Protein AF-A0A7S0S033-F1 (afdb_monomer)

Solvent-accessible surface area (backbone atoms only — not comparable to full-atom values): 8267 Å² total; per-residue (Å²): 136,77,60,54,78,58,96,70,95,51,73,80,39,50,57,68,79,76,41,49,67,61,51,50,51,53,53,51,50,52,50,31,40,54,42,43,76,69,50,73,48,74,89,47,57,70,68,54,37,72,73,53,52,65,80,80,49,63,64,66,74,74,49,70,95,75,81,81,87,58,90,59,77,92,46,77,90,80,90,45,73,69,58,51,54,55,50,51,53,52,51,52,53,48,53,55,51,54,54,51,48,54,52,50,49,21,60,74,70,73,45,73,82,78,54,68,73,58,52,55,51,51,55,51,52,50,53,53,50,64,74,73,106

Secondary structure (DSSP, 8-state):
---B--SSS---B-HHHH-HHHHHHHHHHHHHHHHHHTTTTTTS-HHHHHHH-S---HHHHHS-S---PPTTTT-S----HHHHHHHHHHHHHHHHHHHHHHHHHHHHTTPPPPPHHHHHHHHHHHHHHHHH-

Mean predicted aligned error: 9.02 Å

pLDDT: mean 86.56, std 10.97, range [51.72, 96.25]

Radius of gyration: 22.43 Å; Cα contacts (8 Å, |Δi|>4): 56; chains: 1; bounding box: 50×31×56 Å

InterPro domains:
  IPR006043 Nucleobase cation symporter 2 family [PF00860] (4-132)

Sequence (133 aa):
RVAVLLPFGAGRVRVFELFPVLWAIVCTWLMAFILTESGAYDDASGERQAACRSDHTDVLQSSPWFYIPYPLQWGAPILKPASILTMASGALAAMIESTGDYYACARMAGAPTPPAYVISRGVGAEGLGCCMA

Organism: NCBI:txid1034604

Structure (mmCIF, N/CA/C/O backbone):
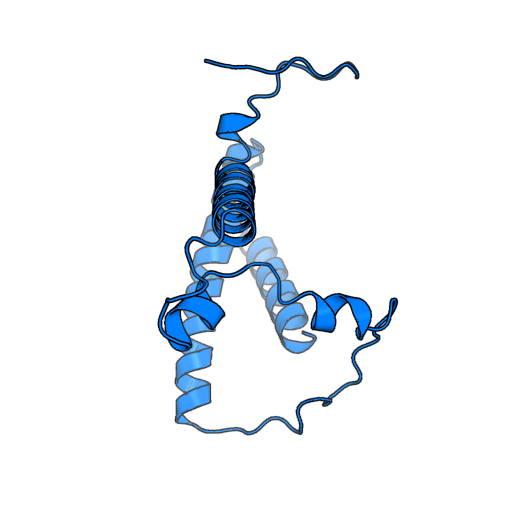data_AF-A0A7S0S033-F1
#
_entry.id   AF-A0A7S0S033-F1
#
loop_
_atom_site.group_PDB
_atom_site.id
_atom_site.type_symbol
_atom_site.label_atom_id
_atom_site.label_alt_id
_atom_site.label_comp_id
_atom_site.label_asym_id
_atom_site.label_entity_id
_atom_site.label_seq_id
_atom_site.pdbx_PDB_ins_code
_atom_site.Cartn_x
_atom_site.Cartn_y
_atom_site.Cartn_z
_atom_site.occupancy
_atom_site.B_iso_or_equiv
_atom_site.auth_seq_id
_atom_site.auth_comp_id
_atom_site.auth_asym_id
_atom_site.auth_atom_id
_atom_site.pdbx_PDB_model_num
ATOM 1 N N . ARG A 1 1 ? -26.057 14.227 -17.668 1.00 51.72 1 ARG A N 1
ATOM 2 C CA . ARG A 1 1 ? -25.787 13.328 -16.517 1.00 51.72 1 ARG A CA 1
ATOM 3 C C . ARG A 1 1 ? -25.968 11.892 -16.997 1.00 51.72 1 ARG A C 1
ATOM 5 O O . ARG A 1 1 ? -27.108 11.463 -17.134 1.00 51.72 1 ARG A O 1
ATOM 12 N N . VAL A 1 2 ? -24.880 11.208 -17.360 1.00 52.72 2 VAL A N 1
ATOM 13 C CA . VAL A 1 2 ? -24.933 9.869 -17.971 1.00 52.72 2 VAL A CA 1
ATOM 14 C C . VAL A 1 2 ? -25.038 8.833 -16.856 1.00 52.72 2 VAL A C 1
ATOM 16 O O . VAL A 1 2 ? -24.136 8.717 -16.032 1.00 52.72 2 VAL A O 1
ATOM 19 N N . ALA A 1 3 ? -26.166 8.135 -16.788 1.00 54.97 3 ALA A N 1
ATOM 20 C CA . ALA A 1 3 ? -26.378 7.046 -15.847 1.00 54.97 3 ALA A CA 1
ATOM 21 C C . ALA A 1 3 ? -26.598 5.770 -16.653 1.00 54.97 3 ALA A C 1
ATOM 23 O O . ALA A 1 3 ? -27.457 5.745 -17.535 1.00 54.97 3 ALA A O 1
ATOM 24 N N . VAL A 1 4 ? -25.796 4.750 -16.372 1.00 60.94 4 VAL A N 1
ATOM 25 C CA . VAL A 1 4 ? -25.863 3.464 -17.066 1.00 60.94 4 VAL A CA 1
ATOM 26 C C . VAL A 1 4 ? -26.814 2.569 -16.279 1.00 60.94 4 VAL A C 1
ATOM 28 O O . VAL A 1 4 ? -26.710 2.463 -15.055 1.00 60.94 4 VAL A O 1
ATOM 31 N N . LEU A 1 5 ? -27.785 1.977 -16.972 1.00 54.09 5 LEU A N 1
ATOM 32 C CA . LEU A 1 5 ? -28.729 1.031 -16.385 1.00 54.09 5 LEU A CA 1
ATOM 33 C C . LEU A 1 5 ? -28.098 -0.365 -16.470 1.00 54.09 5 LEU A C 1
ATOM 35 O O . LEU A 1 5 ? -27.868 -0.858 -17.572 1.00 54.09 5 LEU A O 1
ATOM 39 N N . LEU A 1 6 ? -27.754 -0.972 -15.333 1.00 58.25 6 LEU A N 1
ATOM 40 C CA . LEU A 1 6 ? -27.210 -2.333 -15.313 1.00 58.25 6 LEU A CA 1
ATOM 41 C C . LEU A 1 6 ? -28.355 -3.363 -15.398 1.00 58.25 6 LEU A C 1
ATOM 43 O O . LEU A 1 6 ? -29.409 -3.140 -14.803 1.00 58.25 6 LEU A O 1
ATOM 47 N N . PRO A 1 7 ? -28.167 -4.499 -16.098 1.00 56.72 7 PRO A N 1
ATOM 48 C CA . PRO A 1 7 ? -29.231 -5.470 -16.384 1.00 56.72 7 PR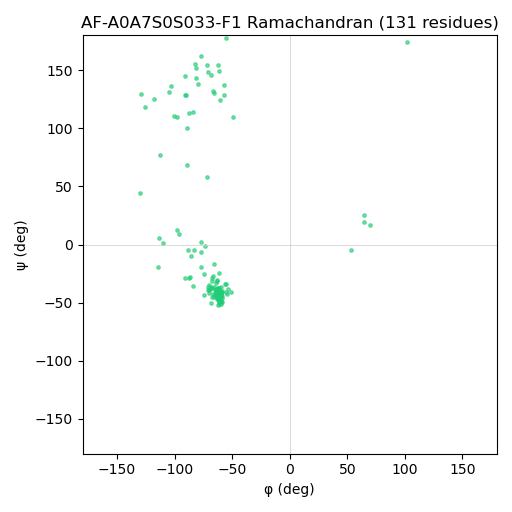O A CA 1
ATOM 49 C C . PRO A 1 7 ? -29.673 -6.328 -15.182 1.00 56.72 7 PRO A C 1
ATOM 51 O O . PRO A 1 7 ? -30.588 -7.135 -15.314 1.00 56.72 7 PRO A O 1
ATOM 54 N N . PHE A 1 8 ? -29.072 -6.156 -14.001 1.00 57.88 8 PHE A N 1
ATOM 55 C CA . PHE A 1 8 ? -29.372 -6.938 -12.799 1.00 57.88 8 PHE A CA 1
ATOM 56 C C . PHE A 1 8 ? -30.019 -6.077 -11.714 1.00 57.88 8 PHE A C 1
ATOM 58 O O . PHE A 1 8 ? -29.332 -5.696 -10.777 1.00 57.88 8 PHE A O 1
ATOM 65 N N . GLY A 1 9 ? -31.313 -5.754 -11.848 1.00 52.16 9 GLY A N 1
ATOM 66 C CA . GLY A 1 9 ? -32.245 -5.359 -10.765 1.00 52.16 9 GLY A CA 1
ATOM 67 C C . GLY A 1 9 ? -31.881 -4.212 -9.800 1.00 52.16 9 GLY A C 1
ATOM 68 O O . GLY A 1 9 ? -32.706 -3.836 -8.973 1.00 52.16 9 GLY A O 1
ATOM 69 N N . ALA A 1 10 ? -30.686 -3.638 -9.883 1.00 55.69 10 ALA A N 1
ATOM 70 C CA . ALA A 1 10 ? -30.159 -2.610 -9.008 1.00 55.69 10 ALA A CA 1
ATOM 71 C C . ALA A 1 10 ? -30.236 -1.263 -9.734 1.00 55.69 10 ALA A C 1
ATOM 73 O O . ALA A 1 10 ? -29.966 -1.173 -10.931 1.00 55.69 10 ALA A O 1
ATOM 74 N N . GLY A 1 11 ? -30.668 -0.227 -9.013 1.00 60.69 11 GLY A N 1
ATOM 75 C CA . GLY A 1 11 ? -31.010 1.088 -9.559 1.00 60.69 11 GLY A CA 1
ATOM 76 C C . GLY A 1 11 ? -29.910 1.787 -10.374 1.00 60.69 11 GLY A C 1
ATOM 77 O O . GLY A 1 11 ? -28.787 1.316 -10.512 1.00 60.69 11 GLY A O 1
ATOM 78 N N . ARG A 1 12 ? -30.243 2.966 -10.921 1.00 62.34 12 ARG A N 1
ATOM 79 C CA . ARG A 1 12 ? -29.353 3.795 -11.762 1.00 62.34 12 ARG A CA 1
ATOM 80 C C . ARG A 1 12 ? -27.972 3.984 -11.115 1.00 62.34 12 ARG A C 1
ATOM 82 O O . ARG A 1 12 ? -27.843 4.744 -10.155 1.00 62.34 12 ARG A O 1
ATOM 89 N N . VAL A 1 13 ? -26.932 3.367 -11.681 1.00 67.00 13 VAL A N 1
ATOM 90 C CA . VAL A 1 13 ? -25.553 3.530 -11.203 1.00 67.00 13 VAL A CA 1
ATOM 91 C C . VAL A 1 13 ? -24.896 4.700 -11.932 1.00 67.00 13 VAL A C 1
ATOM 93 O O . VAL A 1 13 ? -24.925 4.814 -13.162 1.00 67.00 13 VAL A O 1
ATOM 96 N N . ARG A 1 14 ? -24.308 5.615 -11.160 1.00 72.94 14 ARG A N 1
ATOM 97 C CA . ARG A 1 14 ? -23.622 6.814 -11.665 1.00 72.94 14 ARG A CA 1
ATOM 98 C C . ARG A 1 14 ? -22.150 6.493 -11.918 1.00 72.94 14 ARG A C 1
ATOM 100 O O . ARG A 1 14 ? -21.275 6.956 -11.199 1.00 72.94 14 ARG A O 1
ATOM 107 N N . VAL A 1 15 ? -21.894 5.657 -12.924 1.00 70.19 15 VAL A N 1
ATOM 108 C CA . VAL A 1 15 ? -20.577 5.049 -13.208 1.00 70.19 15 VAL A CA 1
ATOM 109 C C . VAL A 1 15 ? -19.435 6.079 -13.268 1.00 70.19 15 VAL A C 1
ATOM 111 O O . VAL A 1 15 ? -18.375 5.844 -12.699 1.00 70.19 15 VAL A O 1
ATOM 114 N N . PHE A 1 16 ? -19.666 7.246 -13.877 1.00 71.56 16 PHE A N 1
ATOM 115 C CA . PHE A 1 16 ? -18.658 8.309 -13.997 1.00 71.56 16 PHE A CA 1
ATOM 116 C C . PHE A 1 16 ? -18.434 9.128 -12.715 1.00 71.56 16 PHE A C 1
ATOM 118 O O . PHE A 1 16 ? -17.402 9.775 -12.589 1.00 71.56 16 PHE A O 1
ATOM 125 N N . GLU A 1 17 ? -19.373 9.108 -11.766 1.00 74.25 17 GLU A N 1
ATOM 126 C CA . GLU A 1 17 ? -19.216 9.777 -10.463 1.00 74.25 17 GLU A CA 1
ATOM 127 C C . GLU A 1 17 ? -18.597 8.841 -9.416 1.00 74.25 17 GLU A C 1
ATOM 129 O O . GLU A 1 17 ? -17.914 9.307 -8.511 1.00 74.25 17 GLU A O 1
ATOM 134 N N . LEU A 1 18 ? -18.820 7.529 -9.543 1.00 77.00 18 LEU A N 1
ATOM 135 C CA . LEU A 1 18 ? -18.312 6.516 -8.612 1.00 77.00 18 LEU A CA 1
ATOM 136 C C . LEU A 1 18 ? -16.871 6.085 -8.918 1.00 77.00 18 LEU A C 1
ATOM 138 O O . LEU A 1 18 ? -16.113 5.825 -7.990 1.00 77.00 18 LEU A O 1
ATOM 142 N N . PHE A 1 19 ? -16.482 6.019 -10.198 1.00 87.62 19 PHE A N 1
ATOM 143 C CA . PHE A 1 19 ? -15.180 5.474 -10.613 1.00 87.62 19 PHE A CA 1
ATOM 144 C C . PHE A 1 19 ? -14.378 6.382 -11.568 1.00 87.62 19 PHE A C 1
ATOM 146 O O . PHE A 1 19 ? -13.828 5.888 -12.557 1.00 87.62 19 PHE A O 1
ATOM 153 N N . PRO A 1 20 ? -14.277 7.702 -11.322 1.00 88.75 20 PRO A N 1
ATOM 154 C CA . PRO A 1 20 ? -13.592 8.613 -12.242 1.00 88.75 20 PRO A CA 1
ATOM 155 C C . PRO A 1 20 ? -12.103 8.275 -12.407 1.00 88.75 20 PRO A C 1
ATOM 157 O O . PRO A 1 20 ? -11.580 8.335 -13.516 1.00 88.75 20 PRO A O 1
ATOM 160 N N . VAL A 1 21 ? -11.434 7.858 -11.328 1.00 90.81 21 VAL A N 1
ATOM 161 C CA . VAL A 1 21 ? -10.004 7.504 -11.347 1.00 90.81 21 VAL A CA 1
ATOM 162 C C . VAL A 1 21 ? -9.748 6.255 -12.192 1.00 90.81 21 VAL A C 1
ATOM 164 O O . VAL A 1 21 ? -8.824 6.248 -12.999 1.00 90.81 21 VAL A O 1
ATOM 167 N N . LEU A 1 22 ? -10.593 5.223 -12.080 1.00 90.12 22 LEU A N 1
ATOM 168 C CA . LEU A 1 22 ? -10.453 4.011 -12.896 1.00 90.12 22 LEU A CA 1
ATOM 169 C C . LEU A 1 22 ? -10.619 4.322 -14.387 1.00 90.12 22 LEU A C 1
ATOM 171 O O . LEU A 1 22 ? -9.824 3.859 -15.200 1.00 90.12 22 LEU A O 1
ATOM 175 N N . TRP A 1 23 ? -11.597 5.159 -14.745 1.00 90.69 23 TRP A N 1
ATOM 176 C CA . TRP A 1 23 ? -11.758 5.615 -16.127 1.00 90.69 23 TRP A CA 1
ATOM 177 C C . TRP A 1 23 ? -10.555 6.415 -16.620 1.00 90.69 23 TRP A C 1
ATOM 179 O O . TRP A 1 23 ? -10.112 6.201 -17.745 1.00 90.69 23 TRP A O 1
ATOM 189 N N . ALA A 1 24 ? -9.996 7.296 -15.787 1.00 92.81 24 ALA A N 1
ATOM 190 C CA . ALA A 1 24 ? -8.796 8.047 -16.139 1.00 92.81 24 ALA A CA 1
ATOM 191 C C . ALA A 1 24 ? -7.612 7.114 -16.433 1.00 92.81 24 ALA A C 1
ATOM 193 O O . ALA A 1 24 ? -6.938 7.298 -17.446 1.00 92.81 24 ALA A O 1
ATOM 194 N N . ILE A 1 25 ? -7.402 6.083 -15.608 1.00 93.56 25 ILE A N 1
ATOM 195 C CA . ILE A 1 25 ? -6.348 5.082 -15.822 1.00 93.56 25 ILE A CA 1
ATOM 196 C C . ILE A 1 25 ? -6.574 4.335 -17.142 1.00 93.56 25 ILE A C 1
ATOM 198 O O . ILE A 1 25 ? -5.660 4.272 -17.961 1.00 93.56 25 ILE A O 1
ATOM 202 N N . VAL A 1 26 ? -7.792 3.836 -17.389 1.00 93.88 26 VAL A N 1
ATOM 203 C CA . VAL A 1 26 ? -8.128 3.105 -18.626 1.00 93.88 26 VAL A CA 1
ATOM 204 C C . VAL A 1 26 ? -7.892 3.974 -19.860 1.00 93.88 26 VAL A C 1
ATOM 206 O O . VAL A 1 26 ? -7.209 3.549 -20.788 1.00 93.88 26 VAL A O 1
ATOM 209 N N . CYS A 1 27 ? -8.402 5.206 -19.869 1.00 93.56 27 CYS A N 1
ATOM 210 C CA . CYS A 1 27 ? -8.223 6.125 -20.992 1.00 93.56 27 CYS A CA 1
ATOM 211 C C . CYS A 1 27 ? -6.749 6.487 -21.219 1.00 93.56 27 CYS A C 1
ATOM 213 O O . CYS A 1 27 ? -6.306 6.549 -22.364 1.00 93.56 27 CYS A O 1
ATOM 215 N N . THR A 1 28 ? -5.988 6.712 -20.143 1.00 93.38 28 THR A N 1
ATOM 216 C CA . THR A 1 28 ? -4.561 7.059 -20.232 1.00 93.38 28 THR A CA 1
ATOM 217 C C . THR A 1 28 ? -3.753 5.897 -20.797 1.00 93.38 28 THR A C 1
ATOM 219 O O . THR A 1 28 ? -2.948 6.092 -21.705 1.00 93.38 28 THR A O 1
ATOM 222 N N . TRP A 1 29 ? -4.006 4.681 -20.312 1.00 92.56 29 TRP A N 1
ATOM 223 C CA . TRP A 1 29 ? -3.344 3.481 -20.812 1.00 92.56 29 TRP A CA 1
ATOM 224 C C . TRP A 1 29 ? -3.702 3.195 -22.277 1.00 92.56 29 TRP A C 1
ATOM 226 O O . TRP A 1 29 ? -2.812 2.928 -23.077 1.00 92.56 29 TRP A O 1
ATOM 236 N N . LEU A 1 30 ? -4.978 3.334 -22.666 1.00 93.62 30 LEU A N 1
ATOM 237 C CA . LEU A 1 30 ? -5.408 3.181 -24.064 1.00 93.62 30 LEU A CA 1
ATOM 238 C C . LEU A 1 30 ? -4.741 4.201 -24.991 1.00 93.62 30 LEU A C 1
ATOM 240 O O . LEU A 1 30 ? -4.340 3.852 -26.098 1.00 93.62 30 LEU A O 1
ATOM 244 N N . MET A 1 31 ? -4.600 5.451 -24.544 1.00 92.19 31 MET A N 1
ATOM 245 C CA . MET A 1 31 ? -3.874 6.470 -25.301 1.00 92.19 31 MET A CA 1
ATOM 246 C C . MET A 1 31 ? -2.404 6.076 -25.482 1.00 92.19 31 MET A C 1
ATOM 248 O O . MET A 1 31 ? -1.892 6.130 -26.598 1.00 92.19 31 MET A O 1
ATOM 252 N N . ALA A 1 32 ? -1.740 5.640 -24.407 1.00 90.81 32 ALA A N 1
ATOM 253 C CA . ALA A 1 32 ? -0.358 5.168 -24.470 1.00 90.81 32 ALA A CA 1
ATOM 254 C C . ALA A 1 32 ? -0.208 3.974 -25.428 1.00 90.81 32 ALA A C 1
ATOM 256 O O . ALA A 1 32 ? 0.728 3.946 -26.226 1.00 90.81 32 ALA A O 1
ATOM 257 N N . PHE A 1 33 ? -1.160 3.038 -25.417 1.00 91.31 33 PHE A N 1
ATOM 258 C CA . PHE A 1 33 ? -1.196 1.899 -26.333 1.00 91.31 33 PHE A CA 1
ATOM 259 C C . PHE A 1 33 ? -1.304 2.331 -27.800 1.00 91.31 33 PHE A C 1
ATOM 261 O O . PHE A 1 33 ? -0.462 1.956 -28.612 1.00 91.31 33 PHE A O 1
ATOM 268 N N . ILE A 1 34 ? -2.270 3.194 -28.133 1.00 93.12 34 ILE A N 1
ATOM 269 C CA . ILE A 1 34 ? -2.454 3.695 -29.506 1.00 93.12 34 ILE A CA 1
ATOM 270 C C . ILE A 1 34 ? -1.199 4.425 -29.999 1.00 93.12 34 ILE A C 1
ATOM 272 O O . ILE A 1 34 ? -0.773 4.201 -31.127 1.00 93.12 34 ILE A O 1
ATOM 276 N N . LEU A 1 35 ? -0.597 5.271 -29.157 1.00 90.44 35 LEU A N 1
ATOM 277 C CA . LEU A 1 35 ? 0.617 6.015 -29.506 1.00 90.44 35 LEU A CA 1
ATOM 278 C C . LEU A 1 35 ? 1.845 5.107 -29.670 1.00 90.44 35 LEU A C 1
ATOM 280 O O . LEU A 1 35 ? 2.728 5.408 -30.475 1.00 90.44 35 LEU A O 1
ATOM 284 N N . THR A 1 36 ? 1.897 3.999 -28.926 1.00 90.62 36 THR A N 1
ATOM 285 C CA . THR A 1 36 ? 2.947 2.982 -29.069 1.00 90.62 36 THR A CA 1
ATOM 286 C C . THR A 1 36 ? 2.803 2.258 -30.411 1.00 90.62 36 THR A C 1
ATOM 288 O O . THR A 1 36 ? 3.759 2.222 -31.179 1.00 90.62 36 THR A O 1
ATOM 291 N N . GLU A 1 37 ? 1.604 1.765 -30.739 1.00 90.19 37 GLU A N 1
ATOM 292 C CA . GLU A 1 37 ? 1.329 1.049 -31.999 1.00 90.19 37 GLU A CA 1
ATOM 293 C C . GLU A 1 37 ? 1.425 1.953 -33.238 1.00 90.19 37 GLU A C 1
ATOM 295 O O . GLU A 1 37 ? 1.775 1.498 -34.325 1.00 90.19 37 GLU A O 1
ATOM 300 N N . SER A 1 38 ? 1.152 3.255 -33.100 1.00 90.88 38 SER A N 1
ATOM 301 C CA . SER A 1 38 ? 1.304 4.217 -34.197 1.00 90.88 38 SER A CA 1
ATOM 302 C C . SER A 1 38 ? 2.761 4.617 -34.476 1.00 90.88 38 SER A C 1
ATOM 304 O O . SER A 1 38 ? 2.983 5.506 -35.297 1.00 90.88 38 SER A O 1
ATOM 306 N N . GLY A 1 39 ? 3.739 4.044 -33.764 1.00 87.00 39 GLY A N 1
ATOM 307 C CA . GLY A 1 39 ? 5.168 4.339 -33.924 1.00 87.00 39 GLY A CA 1
ATOM 308 C C . GLY A 1 39 ? 5.585 5.735 -33.448 1.00 87.00 39 GLY A C 1
ATOM 309 O O . GLY A 1 39 ? 6.665 6.218 -33.783 1.00 87.00 39 GLY A O 1
ATOM 310 N N . ALA A 1 40 ? 4.757 6.420 -32.646 1.00 86.94 40 ALA A N 1
ATOM 311 C CA . ALA A 1 40 ? 5.007 7.815 -32.255 1.00 86.94 40 ALA A CA 1
ATOM 312 C C . ALA A 1 40 ? 6.263 7.987 -31.377 1.00 86.94 40 ALA A C 1
ATOM 314 O O . ALA A 1 40 ? 6.769 9.100 -31.220 1.00 86.94 40 ALA A O 1
ATOM 315 N N . TYR A 1 41 ? 6.754 6.890 -30.794 1.00 85.88 41 TYR A N 1
ATOM 316 C CA . TYR A 1 41 ? 7.897 6.866 -29.886 1.00 85.88 41 TYR A CA 1
ATOM 317 C C . TYR A 1 41 ? 9.121 6.124 -30.443 1.00 85.88 41 TYR A C 1
ATOM 319 O O . TYR A 1 41 ? 10.103 5.980 -29.715 1.00 85.88 41 TYR A O 1
ATOM 327 N N . ASP A 1 42 ? 9.101 5.670 -31.699 1.00 85.31 42 ASP A N 1
ATOM 328 C CA . ASP A 1 42 ? 10.196 4.870 -32.274 1.00 85.31 42 ASP A CA 1
ATOM 329 C C . ASP A 1 42 ? 11.503 5.672 -32.396 1.00 85.31 42 ASP A C 1
ATOM 331 O O . ASP A 1 42 ? 12.570 5.163 -32.062 1.00 85.31 42 ASP A O 1
ATOM 335 N N . ASP A 1 43 ? 11.407 6.965 -32.721 1.00 87.81 43 ASP A N 1
ATOM 336 C CA . ASP A 1 43 ? 12.552 7.888 -32.802 1.00 87.81 43 ASP A CA 1
ATOM 337 C C . ASP A 1 43 ? 12.768 8.723 -31.520 1.00 87.81 43 ASP A C 1
ATOM 339 O O . ASP A 1 43 ? 13.542 9.685 -31.496 1.00 87.81 43 ASP A O 1
ATOM 343 N N . ALA A 1 44 ? 12.052 8.415 -30.433 1.00 85.44 44 ALA A N 1
ATOM 344 C CA . ALA A 1 44 ? 12.174 9.152 -29.176 1.00 85.44 44 ALA A CA 1
ATOM 345 C C . ALA A 1 44 ? 13.444 8.768 -28.386 1.00 85.44 44 ALA A C 1
ATOM 347 O O . ALA A 1 44 ? 14.043 7.717 -28.590 1.00 85.44 44 ALA A O 1
ATOM 348 N N . SER A 1 45 ? 13.851 9.612 -27.429 1.00 88.75 45 SER A N 1
ATOM 349 C CA . SER A 1 45 ? 14.945 9.276 -26.507 1.00 88.75 45 SER A CA 1
ATOM 350 C C . SER A 1 45 ? 14.612 8.034 -25.669 1.00 88.75 45 SER A C 1
ATOM 352 O O . SER A 1 45 ? 13.453 7.816 -25.315 1.00 88.75 45 SER A O 1
ATOM 354 N N . GLY A 1 46 ? 15.629 7.255 -25.280 1.00 84.31 46 GLY A N 1
ATOM 355 C CA . GLY A 1 46 ? 15.439 6.019 -24.504 1.00 84.31 46 GLY A CA 1
ATOM 356 C C . GLY A 1 46 ? 14.666 6.212 -23.191 1.00 84.31 46 GLY A C 1
ATOM 357 O O . GLY A 1 46 ? 13.854 5.371 -22.824 1.00 84.31 46 GLY A O 1
ATOM 358 N N . GLU A 1 47 ? 14.825 7.359 -22.523 1.00 85.44 47 GLU A N 1
ATOM 359 C CA . GLU A 1 47 ? 14.037 7.708 -21.329 1.00 85.44 47 GLU A CA 1
ATOM 360 C C . GLU A 1 47 ? 12.541 7.882 -21.635 1.00 85.44 47 GLU A C 1
ATOM 362 O O . GLU A 1 47 ? 11.691 7.447 -20.860 1.00 85.44 47 GLU A O 1
ATOM 367 N N . ARG A 1 48 ? 12.200 8.495 -22.780 1.00 81.88 48 ARG A N 1
ATOM 368 C CA . ARG A 1 48 ? 10.802 8.651 -23.213 1.00 81.88 48 ARG A CA 1
ATOM 369 C C . ARG A 1 48 ? 10.202 7.325 -23.647 1.00 81.88 48 ARG A C 1
ATOM 371 O O . ARG A 1 48 ? 9.033 7.082 -23.370 1.00 81.88 48 ARG A O 1
ATOM 378 N N . GLN A 1 49 ? 10.993 6.474 -24.292 1.00 82.81 49 GLN A N 1
ATOM 379 C CA . GLN A 1 49 ? 10.552 5.130 -24.644 1.00 82.81 49 GLN A CA 1
ATOM 380 C C . GLN A 1 49 ? 10.214 4.324 -23.382 1.00 82.81 49 GLN A C 1
ATOM 382 O O . GLN A 1 49 ? 9.107 3.805 -23.285 1.00 82.81 49 GLN A O 1
ATOM 387 N N . ALA A 1 50 ? 11.092 4.331 -22.374 1.00 83.00 50 ALA A N 1
ATOM 388 C CA . ALA A 1 50 ? 10.876 3.608 -21.119 1.00 83.00 50 ALA A CA 1
ATOM 389 C C . ALA A 1 50 ? 9.671 4.113 -20.300 1.00 83.00 50 ALA A C 1
ATOM 391 O O . ALA A 1 50 ? 9.020 3.330 -19.614 1.00 83.00 50 ALA A O 1
ATOM 392 N N . ALA A 1 51 ? 9.375 5.417 -20.341 1.00 84.06 51 ALA A N 1
ATOM 393 C CA . ALA A 1 51 ? 8.286 6.002 -19.556 1.00 84.06 51 ALA A CA 1
ATOM 394 C C . ALA A 1 51 ? 6.911 5.944 -20.244 1.00 84.06 51 ALA A C 1
ATOM 396 O O . ALA A 1 51 ? 5.889 5.971 -19.558 1.00 84.06 51 ALA A O 1
ATOM 397 N N . CYS A 1 52 ? 6.866 5.937 -21.580 1.00 82.81 52 CYS A N 1
ATOM 398 C CA . CYS A 1 52 ? 5.624 6.149 -22.332 1.00 82.81 52 CYS A CA 1
ATOM 399 C C . CYS A 1 52 ? 5.154 4.936 -23.141 1.00 82.81 52 CYS A C 1
ATOM 401 O O . CYS A 1 52 ? 3.979 4.905 -23.514 1.00 82.81 52 CYS A O 1
ATOM 403 N N . ARG A 1 53 ? 6.026 3.964 -23.436 1.00 85.62 53 ARG A N 1
ATOM 404 C CA . ARG A 1 53 ? 5.640 2.797 -24.236 1.00 85.62 53 ARG A CA 1
ATOM 405 C C . ARG A 1 53 ? 4.926 1.738 -23.400 1.00 85.62 53 ARG A C 1
ATOM 407 O O . ARG A 1 53 ? 5.139 1.597 -22.198 1.00 85.62 53 ARG A O 1
ATOM 414 N N . SER A 1 54 ? 4.066 0.984 -24.075 1.00 86.38 54 SER A N 1
ATOM 415 C CA . SER A 1 54 ? 3.242 -0.084 -23.489 1.00 86.38 54 SER A CA 1
ATOM 416 C C . SER A 1 54 ? 3.660 -1.500 -23.914 1.00 86.38 54 SER A C 1
ATOM 418 O O . SER A 1 54 ? 3.045 -2.474 -23.490 1.00 86.38 54 SER A O 1
ATOM 420 N N . ASP A 1 55 ? 4.717 -1.626 -24.718 1.00 83.50 55 ASP A N 1
ATOM 421 C CA . ASP A 1 55 ? 5.201 -2.869 -25.334 1.00 83.50 55 ASP A CA 1
ATOM 422 C C . ASP A 1 55 ? 6.107 -3.721 -24.426 1.00 83.50 55 ASP A C 1
ATOM 424 O O . ASP A 1 55 ? 6.426 -4.859 -24.768 1.00 83.50 55 ASP A O 1
ATOM 428 N N . HIS A 1 56 ? 6.453 -3.233 -23.231 1.00 79.25 56 HIS A N 1
ATOM 429 C CA . HIS A 1 56 ? 7.221 -3.954 -22.207 1.00 79.25 56 HIS A CA 1
ATOM 430 C C . HIS A 1 56 ? 6.412 -5.078 -21.521 1.00 79.25 56 HIS A C 1
ATOM 432 O O . HIS A 1 56 ? 6.231 -5.100 -20.301 1.00 79.25 56 HIS A O 1
ATOM 438 N N . THR A 1 57 ? 5.909 -6.030 -22.306 1.00 79.69 57 THR A N 1
ATOM 439 C CA . THR A 1 57 ? 5.089 -7.159 -21.828 1.00 79.69 57 THR A CA 1
ATOM 440 C C . THR A 1 57 ? 5.908 -8.382 -21.405 1.00 79.69 57 THR A C 1
ATOM 442 O O . THR A 1 57 ? 5.352 -9.316 -20.826 1.00 79.69 57 THR A O 1
ATOM 445 N N . ASP A 1 58 ? 7.230 -8.362 -21.594 1.00 83.81 58 ASP A N 1
ATOM 446 C CA . ASP A 1 58 ? 8.143 -9.449 -21.203 1.00 83.81 58 ASP A CA 1
ATOM 447 C C . ASP A 1 58 ? 8.046 -9.790 -19.709 1.00 83.81 58 ASP A C 1
ATOM 449 O O . ASP A 1 58 ? 8.137 -10.953 -19.308 1.00 83.81 58 ASP A O 1
ATOM 453 N N . VAL A 1 59 ? 7.799 -8.780 -18.869 1.00 85.50 59 VAL A N 1
ATOM 454 C CA . VAL A 1 59 ? 7.594 -8.956 -17.424 1.00 85.50 59 VAL A CA 1
ATOM 455 C C . VAL A 1 59 ? 6.347 -9.795 -17.152 1.00 85.50 59 VAL A C 1
ATOM 457 O O . VAL A 1 59 ? 6.360 -10.647 -16.269 1.00 85.50 59 VAL A O 1
ATOM 460 N N . LEU A 1 60 ? 5.279 -9.609 -17.931 1.00 85.69 60 LEU A N 1
ATOM 461 C CA . LEU A 1 60 ? 4.046 -10.377 -17.781 1.00 85.69 60 LEU A CA 1
ATOM 462 C C . LEU A 1 60 ? 4.234 -11.829 -18.238 1.00 85.69 60 LEU A C 1
ATOM 464 O O . LEU A 1 60 ? 3.737 -12.739 -17.582 1.00 85.69 60 LEU A O 1
ATOM 468 N N . GLN A 1 61 ? 4.979 -12.050 -19.326 1.00 87.88 61 GLN A N 1
ATOM 469 C CA . GLN A 1 61 ? 5.255 -13.396 -19.846 1.00 87.88 61 GLN A CA 1
ATOM 470 C C . GLN A 1 61 ? 6.192 -14.208 -18.942 1.00 87.88 61 GLN A C 1
ATOM 472 O O . GLN A 1 61 ? 6.043 -15.423 -18.827 1.00 87.88 61 GLN A O 1
ATOM 477 N N . SER A 1 62 ? 7.158 -13.545 -18.305 1.00 90.69 62 SER A N 1
ATOM 478 C CA . SER A 1 62 ? 8.140 -14.179 -17.414 1.00 90.69 62 SER A CA 1
ATOM 479 C C . SER A 1 62 ? 7.657 -14.342 -15.969 1.00 90.69 62 SER A C 1
ATOM 481 O O . SER A 1 62 ? 8.306 -15.034 -15.181 1.00 90.69 62 SER A O 1
ATOM 483 N N . SER A 1 63 ? 6.524 -13.735 -15.606 1.00 91.50 63 SER A N 1
ATOM 484 C CA . SER A 1 63 ? 5.992 -13.798 -14.246 1.00 91.50 63 SER A CA 1
ATOM 485 C C . SER A 1 63 ? 5.260 -15.119 -13.969 1.00 91.50 63 SER A C 1
ATOM 487 O O . SER A 1 63 ? 4.483 -15.590 -14.802 1.00 91.50 63 SER A O 1
ATOM 489 N N . PRO A 1 64 ? 5.447 -15.724 -12.781 1.00 92.38 64 PRO A N 1
ATOM 490 C CA . PRO A 1 64 ? 4.689 -16.902 -12.382 1.00 92.38 64 PRO A CA 1
ATOM 491 C C . PRO A 1 64 ? 3.213 -16.551 -12.151 1.00 92.38 64 PRO A C 1
ATOM 493 O O . PRO A 1 64 ? 2.887 -15.491 -11.623 1.00 92.38 64 PRO A O 1
ATOM 496 N N . TRP A 1 65 ? 2.315 -17.486 -12.471 1.00 91.62 65 TRP A N 1
ATOM 497 C CA . TRP A 1 65 ? 0.870 -17.327 -12.246 1.00 91.62 65 TRP A CA 1
ATOM 498 C C . TRP A 1 65 ? 0.494 -17.187 -10.767 1.00 91.62 65 TRP A C 1
ATOM 500 O O . TRP A 1 65 ? -0.476 -16.512 -10.435 1.00 91.62 65 TRP A O 1
ATOM 510 N N . PHE A 1 66 ? 1.262 -17.819 -9.879 1.00 94.00 66 PHE A N 1
ATOM 511 C CA . PHE A 1 66 ? 1.095 -17.705 -8.437 1.00 94.00 66 PHE A CA 1
ATOM 512 C C . PHE A 1 66 ? 2.436 -17.375 -7.802 1.00 94.00 66 PHE A C 1
ATOM 514 O O . PHE A 1 66 ? 3.430 -18.065 -8.031 1.00 94.00 66 PHE A O 1
ATOM 521 N N . TYR A 1 67 ? 2.441 -16.339 -6.973 1.00 88.75 67 TYR A N 1
ATOM 522 C CA . TYR A 1 67 ? 3.599 -15.928 -6.201 1.00 88.75 67 TYR A CA 1
ATOM 523 C C . TYR A 1 67 ? 3.211 -15.848 -4.731 1.00 88.75 67 TYR A C 1
ATOM 525 O O . TYR A 1 67 ? 2.327 -15.082 -4.352 1.00 88.75 67 TYR A O 1
ATOM 533 N N . ILE A 1 68 ? 3.861 -16.670 -3.911 1.00 89.12 68 ILE A N 1
ATOM 534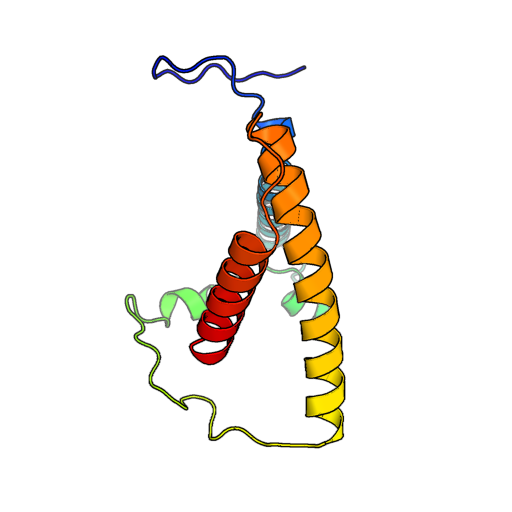 C CA . ILE A 1 68 ? 3.704 -16.637 -2.460 1.00 89.12 68 ILE A CA 1
ATOM 535 C C . ILE A 1 68 ? 4.917 -15.876 -1.920 1.00 89.12 68 ILE A C 1
ATOM 537 O O . ILE A 1 68 ? 6.030 -16.402 -2.019 1.00 89.12 68 ILE A O 1
ATOM 541 N N . PRO A 1 69 ? 4.741 -14.653 -1.389 1.00 85.12 69 PRO A N 1
ATOM 542 C CA . PRO A 1 69 ? 5.852 -13.905 -0.824 1.00 85.12 69 PRO A CA 1
ATOM 543 C C . PRO A 1 69 ? 6.370 -14.634 0.418 1.00 85.12 69 PRO A C 1
ATOM 545 O O . PRO A 1 69 ? 5.592 -15.015 1.296 1.00 85.12 69 PRO A O 1
ATOM 548 N N . TYR A 1 70 ? 7.682 -14.848 0.494 1.00 88.62 70 TYR A N 1
ATOM 549 C CA . TYR A 1 70 ? 8.304 -15.430 1.681 1.00 88.62 70 TYR A CA 1
ATOM 550 C C . TYR A 1 70 ? 8.732 -14.315 2.644 1.00 88.62 70 TYR A C 1
ATOM 552 O O . TYR A 1 70 ? 9.136 -13.232 2.203 1.00 88.62 70 TYR A O 1
ATOM 560 N N . PRO A 1 71 ? 8.645 -14.544 3.968 1.00 85.94 71 PRO A N 1
ATOM 561 C CA . PRO A 1 71 ? 9.066 -13.542 4.935 1.00 85.94 71 PRO A CA 1
ATOM 562 C C . PRO A 1 71 ? 10.533 -13.167 4.694 1.00 85.94 71 PRO A C 1
ATOM 564 O O . PRO A 1 71 ? 11.372 -14.037 4.461 1.00 85.94 71 PRO A O 1
ATOM 567 N N . LEU A 1 72 ? 10.830 -11.865 4.766 1.00 86.00 72 LEU A N 1
ATOM 568 C CA . LEU A 1 72 ? 12.172 -11.292 4.575 1.00 86.00 72 LEU A CA 1
ATOM 569 C C . LEU A 1 72 ? 12.772 -11.472 3.166 1.00 86.00 72 LEU A C 1
ATOM 571 O O . LEU A 1 72 ? 13.993 -11.428 3.006 1.00 86.00 72 LEU A O 1
ATOM 575 N N . GLN A 1 73 ? 11.948 -11.622 2.124 1.00 87.88 73 GLN A N 1
ATOM 576 C CA . GLN A 1 73 ? 12.443 -11.792 0.750 1.00 87.88 73 GLN A CA 1
ATOM 577 C C . GLN A 1 73 ? 13.272 -10.637 0.191 1.00 87.88 73 GLN A C 1
ATOM 579 O O . GLN A 1 73 ? 14.121 -10.848 -0.672 1.00 87.88 73 GLN A O 1
ATOM 584 N N . TRP A 1 74 ? 13.076 -9.437 0.729 1.00 84.81 74 TRP A N 1
ATOM 585 C CA . TRP A 1 74 ? 13.840 -8.240 0.376 1.00 84.81 74 TRP A CA 1
ATOM 586 C C . TRP A 1 74 ? 14.974 -7.935 1.368 1.00 84.81 74 TRP A C 1
ATOM 588 O O . TRP A 1 74 ? 15.556 -6.853 1.334 1.00 84.81 74 TRP A O 1
ATOM 598 N N . GLY A 1 75 ? 15.301 -8.889 2.244 1.00 88.81 75 GLY A N 1
ATOM 599 C CA . GLY A 1 75 ? 16.313 -8.756 3.287 1.00 88.81 75 GLY A CA 1
ATOM 600 C C . GLY A 1 75 ? 15.732 -8.506 4.680 1.00 88.81 75 GLY A C 1
ATOM 601 O O . GLY A 1 75 ? 14.528 -8.340 4.873 1.00 88.81 75 GLY A O 1
ATOM 602 N N . ALA A 1 76 ? 16.619 -8.505 5.678 1.00 89.38 76 ALA A N 1
ATOM 603 C CA . ALA A 1 76 ? 16.268 -8.179 7.056 1.00 89.38 76 ALA A CA 1
ATOM 604 C C . ALA A 1 76 ? 15.952 -6.676 7.205 1.00 89.38 76 ALA A C 1
ATOM 606 O O . ALA A 1 76 ? 16.562 -5.859 6.510 1.00 89.38 76 ALA A O 1
ATOM 607 N N . PRO A 1 77 ? 15.048 -6.283 8.122 1.00 86.31 77 PRO A N 1
ATOM 608 C CA . PRO A 1 77 ? 14.723 -4.877 8.339 1.00 86.31 77 PRO A CA 1
ATOM 609 C C . PRO A 1 77 ? 15.963 -4.088 8.780 1.00 86.31 77 PRO A C 1
ATOM 611 O O . PRO A 1 77 ? 16.613 -4.416 9.773 1.00 86.31 77 PRO A O 1
ATOM 614 N N . ILE A 1 78 ? 16.282 -3.019 8.045 1.00 91.44 78 ILE A N 1
ATOM 615 C CA . ILE A 1 78 ? 17.414 -2.134 8.344 1.00 91.44 78 ILE A CA 1
ATOM 616 C C . ILE A 1 78 ? 16.893 -0.907 9.092 1.00 91.44 78 ILE A C 1
ATOM 618 O O . ILE A 1 78 ? 16.236 -0.038 8.518 1.00 91.44 78 ILE A O 1
ATOM 622 N N . LEU A 1 79 ? 17.221 -0.810 10.378 1.00 92.19 79 LEU A N 1
ATOM 623 C CA . LEU A 1 79 ? 16.761 0.275 11.240 1.00 92.19 79 LEU A CA 1
ATOM 624 C C . LEU A 1 79 ? 17.729 1.461 11.191 1.00 92.19 79 LEU A C 1
ATOM 626 O O . LEU A 1 79 ? 18.773 1.467 11.843 1.00 92.19 79 LEU A O 1
ATOM 630 N N . LYS A 1 80 ? 17.371 2.487 10.412 1.00 96.25 80 LYS A N 1
ATOM 631 C CA . LYS A 1 80 ? 18.076 3.778 10.375 1.00 96.25 80 LYS A CA 1
ATOM 632 C C . LYS A 1 80 ? 17.252 4.836 11.119 1.00 96.25 80 LYS A C 1
ATOM 634 O O . LYS A 1 80 ? 16.077 4.989 10.788 1.00 96.25 80 LYS A O 1
ATOM 639 N N . PRO A 1 81 ? 17.835 5.622 12.046 1.00 95.00 81 PRO A N 1
ATOM 640 C CA . PRO A 1 81 ? 17.088 6.627 12.810 1.00 95.00 81 PRO A CA 1
ATOM 641 C C . PRO A 1 81 ? 16.317 7.625 11.936 1.00 95.00 81 PRO A C 1
ATOM 643 O O . PRO A 1 81 ? 15.152 7.900 12.202 1.00 95.00 81 PRO A O 1
ATOM 646 N N . ALA A 1 82 ? 16.932 8.108 10.850 1.00 95.75 82 ALA A N 1
ATOM 647 C CA . ALA A 1 82 ? 16.275 9.014 9.908 1.00 95.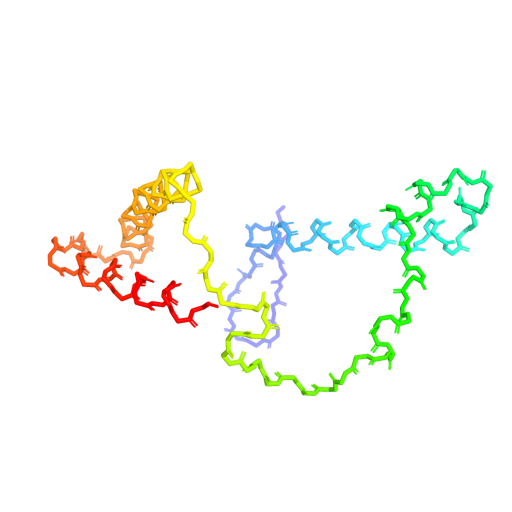75 82 ALA A CA 1
ATOM 648 C C . ALA A 1 82 ? 15.038 8.371 9.257 1.00 95.75 82 ALA A C 1
ATOM 650 O O . ALA A 1 82 ? 13.969 8.970 9.246 1.00 95.75 82 ALA A O 1
ATOM 651 N N . SER A 1 83 ? 15.160 7.126 8.787 1.00 93.94 83 SER A N 1
ATOM 652 C CA . SER A 1 83 ? 14.054 6.385 8.175 1.00 93.94 83 SER A CA 1
ATOM 653 C C . SER A 1 83 ? 12.923 6.113 9.166 1.00 93.94 83 SER A C 1
ATOM 655 O O . SER A 1 83 ? 11.761 6.238 8.799 1.00 93.94 83 SER A O 1
ATOM 657 N N . ILE A 1 84 ? 13.248 5.799 10.424 1.00 95.06 84 ILE A N 1
ATOM 658 C CA . ILE A 1 84 ? 12.246 5.587 11.478 1.00 95.06 84 ILE A CA 1
ATOM 659 C C . ILE A 1 84 ? 11.438 6.864 11.712 1.00 95.06 84 ILE A C 1
ATOM 661 O O . ILE A 1 84 ? 10.215 6.802 11.750 1.00 95.06 84 ILE A O 1
ATOM 665 N N . LEU A 1 85 ? 12.096 8.021 11.824 1.00 96.06 85 LEU A N 1
ATOM 666 C CA . LEU A 1 85 ? 11.403 9.297 12.028 1.00 96.06 85 LEU A CA 1
ATOM 667 C C . LEU A 1 85 ? 10.513 9.664 10.833 1.00 96.06 85 LEU A C 1
ATOM 669 O O . LEU A 1 85 ? 9.377 10.098 11.025 1.00 96.06 85 LEU A O 1
ATOM 673 N N . THR A 1 86 ? 10.991 9.449 9.604 1.00 96.19 86 THR A N 1
ATOM 674 C CA . THR A 1 86 ? 10.191 9.678 8.392 1.00 96.19 86 THR A CA 1
ATOM 675 C C . THR A 1 86 ? 8.971 8.759 8.335 1.00 96.19 86 THR A C 1
ATOM 677 O O . THR A 1 86 ? 7.868 9.226 8.063 1.00 96.19 86 THR A O 1
ATOM 680 N N . MET A 1 87 ? 9.140 7.470 8.631 1.00 94.81 87 MET A N 1
ATOM 681 C CA . MET A 1 87 ? 8.032 6.511 8.631 1.00 94.81 87 MET A CA 1
ATOM 682 C C . MET A 1 87 ? 7.046 6.773 9.775 1.00 94.81 87 MET A C 1
ATOM 684 O O . MET A 1 87 ? 5.841 6.697 9.562 1.00 94.81 87 MET A O 1
ATOM 688 N N . ALA A 1 88 ? 7.525 7.158 10.961 1.00 94.56 88 ALA A N 1
ATOM 689 C CA . ALA A 1 88 ? 6.668 7.530 12.087 1.00 94.56 88 ALA A CA 1
ATOM 690 C C . ALA A 1 88 ? 5.807 8.765 11.773 1.00 94.56 88 ALA A C 1
ATOM 692 O O . ALA A 1 88 ? 4.633 8.802 12.132 1.00 94.56 88 ALA A O 1
ATOM 693 N N . SER A 1 89 ? 6.364 9.750 11.060 1.00 95.94 89 SER A N 1
ATOM 694 C CA . SER A 1 89 ? 5.606 10.893 10.534 1.00 95.94 89 SER A CA 1
ATOM 695 C C . SER A 1 89 ? 4.487 10.445 9.583 1.00 95.94 89 SER A C 1
ATOM 697 O O . SER A 1 89 ? 3.334 10.836 9.764 1.00 95.94 89 SER A O 1
ATOM 699 N N . GLY A 1 90 ? 4.801 9.565 8.624 1.00 94.94 90 GLY A N 1
ATOM 700 C CA . GLY A 1 90 ? 3.805 8.991 7.713 1.00 94.94 90 GLY A CA 1
ATOM 701 C C . GLY A 1 90 ? 2.710 8.212 8.448 1.00 94.94 90 GLY A C 1
ATOM 702 O O . GLY A 1 90 ? 1.532 8.396 8.162 1.00 94.94 90 GLY A O 1
ATOM 703 N N . ALA A 1 91 ? 3.081 7.418 9.454 1.00 93.88 91 ALA A N 1
ATOM 704 C CA . ALA A 1 91 ? 2.132 6.678 10.283 1.00 93.88 91 ALA A CA 1
ATOM 705 C C . ALA A 1 91 ? 1.212 7.609 11.095 1.00 93.88 91 ALA A C 1
ATOM 707 O O . ALA A 1 91 ? 0.019 7.345 11.209 1.00 93.88 91 ALA A O 1
ATOM 708 N N . LEU A 1 92 ? 1.731 8.721 11.629 1.00 93.88 92 LEU A N 1
ATOM 709 C CA . LEU A 1 92 ? 0.910 9.732 12.308 1.00 93.88 92 LEU A CA 1
ATOM 710 C C . LEU A 1 92 ? -0.093 10.382 11.351 1.00 93.88 92 LEU A C 1
ATOM 712 O O . LEU A 1 92 ? -1.259 10.536 11.714 1.00 93.88 92 LEU A O 1
ATOM 716 N N . ALA A 1 93 ? 0.342 10.736 10.139 1.00 95.25 93 ALA A N 1
ATOM 717 C CA . ALA A 1 93 ? -0.547 11.276 9.115 1.00 95.25 93 ALA A CA 1
ATOM 718 C C . ALA A 1 93 ? -1.654 10.271 8.745 1.00 95.25 93 ALA A C 1
ATOM 720 O O . ALA A 1 93 ? -2.829 10.638 8.757 1.00 95.25 93 ALA A O 1
ATOM 721 N N . ALA A 1 94 ? -1.294 9.001 8.534 1.00 93.62 94 ALA A N 1
ATOM 722 C CA . ALA A 1 94 ? -2.240 7.926 8.233 1.00 93.62 94 ALA A CA 1
ATOM 723 C C . ALA A 1 94 ? -3.257 7.699 9.368 1.00 93.62 94 ALA A C 1
ATOM 725 O O . ALA A 1 94 ? -4.449 7.572 9.110 1.00 93.62 94 ALA A O 1
ATOM 726 N N . MET A 1 95 ? -2.834 7.742 10.639 1.00 93.44 95 MET A N 1
ATOM 727 C CA . MET A 1 95 ? -3.763 7.622 11.775 1.00 93.44 95 MET A CA 1
ATOM 728 C C . MET A 1 95 ? -4.796 8.763 11.826 1.00 93.44 95 MET A C 1
ATOM 730 O O . MET A 1 95 ? -5.956 8.537 12.192 1.00 93.44 95 MET A O 1
ATOM 734 N N . ILE A 1 96 ? -4.391 9.992 11.482 1.00 94.00 96 ILE A N 1
ATOM 735 C CA . ILE A 1 96 ? -5.298 11.150 11.431 1.00 94.00 96 ILE A CA 1
ATOM 736 C C . ILE A 1 96 ? -6.305 10.979 10.286 1.00 94.00 96 ILE A C 1
ATOM 738 O O . ILE A 1 96 ? -7.502 11.190 10.497 1.00 94.00 96 ILE A O 1
ATOM 742 N N . GLU A 1 97 ? -5.836 10.566 9.108 1.00 95.00 97 GLU A N 1
ATOM 743 C CA . GLU A 1 97 ? -6.671 10.278 7.935 1.00 95.00 97 GLU A CA 1
ATOM 744 C C . GLU A 1 97 ? -7.689 9.164 8.228 1.00 95.00 97 GLU A C 1
ATOM 746 O O . GLU A 1 97 ? -8.895 9.392 8.119 1.00 95.00 97 GLU A O 1
ATOM 751 N N . SER A 1 98 ? -7.223 8.026 8.754 1.00 92.25 98 SER A N 1
ATOM 752 C CA . SER A 1 98 ? -8.040 6.871 9.159 1.00 92.25 98 SER A CA 1
ATOM 753 C C . SER A 1 98 ? -9.138 7.267 10.157 1.00 92.25 98 SER A C 1
ATOM 755 O O . SER A 1 98 ? -10.299 6.875 10.025 1.00 92.25 98 SER A O 1
ATOM 757 N N . THR A 1 99 ? -8.827 8.147 11.118 1.00 93.25 99 THR A N 1
ATOM 758 C CA . THR A 1 99 ? -9.835 8.692 12.045 1.00 93.25 99 THR A CA 1
ATOM 759 C C . THR A 1 99 ? -10.923 9.480 11.310 1.00 93.25 99 THR A C 1
ATOM 761 O O . THR A 1 99 ? -12.110 9.310 11.604 1.00 93.25 99 THR A O 1
ATOM 764 N N . GLY A 1 100 ? -10.538 10.327 10.353 1.00 93.62 100 GLY A N 1
ATOM 765 C CA . GLY A 1 100 ? -11.469 11.072 9.504 1.00 93.62 100 GLY A CA 1
ATOM 766 C C . GLY A 1 100 ? -12.394 10.154 8.704 1.00 93.62 100 GLY A C 1
ATOM 767 O O . GLY A 1 100 ? -13.605 10.399 8.656 1.00 93.62 100 GLY A O 1
ATOM 768 N N . ASP A 1 101 ? -11.854 9.057 8.176 1.00 94.12 101 ASP A N 1
ATOM 769 C CA . ASP A 1 101 ? -12.608 8.067 7.410 1.00 94.12 101 ASP A CA 1
ATOM 770 C C . ASP A 1 101 ? -13.674 7.361 8.245 1.00 94.12 101 ASP A C 1
ATOM 772 O O . ASP A 1 101 ? -14.791 7.173 7.758 1.00 94.12 101 ASP A O 1
ATOM 776 N N . TYR A 1 102 ? -13.413 7.045 9.520 1.00 93.50 102 TYR A N 1
ATOM 777 C CA . TYR A 1 102 ? -14.446 6.484 10.402 1.00 93.50 102 TYR A CA 1
ATOM 778 C C . TYR A 1 102 ? -15.649 7.427 10.550 1.00 93.50 102 TYR A C 1
ATOM 780 O O . TYR A 1 102 ? -16.800 6.985 10.467 1.00 93.50 102 TYR A O 1
ATOM 788 N N . TYR A 1 103 ? -15.410 8.729 10.738 1.00 93.88 103 TYR A N 1
ATOM 789 C CA . TYR A 1 103 ? -16.490 9.717 10.847 1.00 93.88 103 TYR A CA 1
ATOM 790 C C . TYR A 1 103 ? -17.208 9.943 9.514 1.00 93.88 103 TYR A C 1
ATOM 792 O O . TYR A 1 103 ? -18.441 10.035 9.488 1.00 93.88 103 TYR A O 1
ATOM 800 N N . ALA A 1 104 ? -16.467 10.015 8.407 1.00 93.81 104 ALA A N 1
ATOM 801 C CA . ALA A 1 104 ? -17.039 10.163 7.073 1.00 93.81 104 ALA A CA 1
ATOM 802 C C . ALA A 1 104 ? -17.901 8.949 6.701 1.00 93.81 104 ALA A C 1
ATOM 804 O O . ALA A 1 104 ? -19.048 9.118 6.281 1.00 93.81 104 ALA A O 1
ATOM 805 N N . CYS A 1 105 ? -17.400 7.734 6.930 1.00 92.69 105 CYS A N 1
ATOM 806 C CA . CYS A 1 105 ? -18.130 6.491 6.702 1.00 92.69 105 CYS A CA 1
ATOM 807 C C . CYS A 1 105 ? -19.388 6.407 7.564 1.00 92.69 105 CYS A C 1
ATOM 809 O O . CYS A 1 105 ? -20.455 6.106 7.032 1.00 92.69 105 CYS A O 1
ATOM 811 N N . ALA A 1 106 ? -19.306 6.733 8.859 1.00 93.81 106 ALA A N 1
ATOM 812 C CA . ALA A 1 106 ? -20.480 6.747 9.730 1.00 93.81 106 ALA A CA 1
ATOM 813 C C . ALA A 1 106 ? -21.553 7.716 9.210 1.00 93.81 106 ALA A C 1
ATOM 815 O O . ALA A 1 106 ? -22.723 7.350 9.093 1.00 93.81 106 ALA A O 1
ATOM 816 N N . ARG A 1 107 ? -21.145 8.921 8.790 1.00 93.06 107 ARG A N 1
ATOM 817 C CA . ARG A 1 107 ? -22.051 9.919 8.208 1.00 93.06 107 ARG A CA 1
ATOM 818 C C . ARG A 1 107 ? -22.677 9.447 6.894 1.00 93.06 107 ARG A C 1
ATOM 820 O O . ARG A 1 107 ? -23.873 9.643 6.698 1.00 93.06 107 ARG A O 1
ATOM 827 N N . MET A 1 108 ? -21.896 8.847 5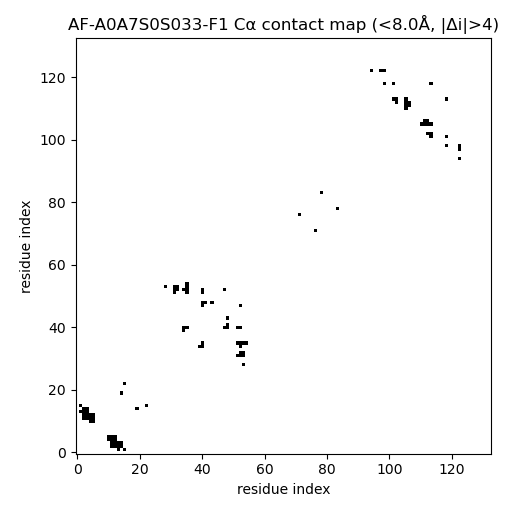.997 1.00 92.25 108 MET A N 1
ATOM 828 C CA . MET A 1 108 ? -22.393 8.339 4.711 1.00 92.25 108 MET A CA 1
ATOM 829 C C . MET A 1 108 ? -23.325 7.136 4.881 1.00 92.25 108 MET A C 1
ATOM 831 O O . MET A 1 108 ? -24.312 7.023 4.158 1.00 92.25 108 MET A O 1
ATOM 835 N N . ALA A 1 109 ? -23.040 6.264 5.849 1.00 92.44 109 ALA A N 1
ATOM 836 C CA . ALA A 1 109 ? -23.862 5.103 6.173 1.00 92.44 109 ALA A CA 1
ATOM 837 C C . ALA A 1 109 ? -25.127 5.459 6.978 1.00 92.44 109 ALA A C 1
ATOM 839 O O . ALA A 1 109 ? -25.951 4.583 7.231 1.00 92.44 109 ALA A O 1
ATOM 840 N N . GLY A 1 110 ? -25.279 6.717 7.413 1.00 92.88 110 GLY A N 1
ATOM 841 C CA . GLY A 1 110 ? -26.344 7.124 8.335 1.00 92.88 110 GLY A CA 1
ATOM 842 C C . GLY A 1 110 ? -26.225 6.473 9.719 1.00 92.88 110 GLY A C 1
ATOM 843 O O . GLY A 1 110 ? -27.209 6.394 10.451 1.00 92.88 110 GLY A O 1
ATOM 844 N N . ALA A 1 111 ? -25.036 5.981 10.065 1.00 93.06 111 ALA A N 1
ATOM 845 C CA . ALA A 1 111 ? -24.740 5.346 11.337 1.00 93.06 111 ALA A CA 1
ATOM 846 C C . ALA A 1 111 ? -24.436 6.401 12.421 1.00 93.06 111 ALA A C 1
ATOM 848 O O . ALA A 1 111 ? -24.008 7.517 12.106 1.00 93.06 111 ALA A O 1
ATOM 849 N N . PRO A 1 112 ? -24.633 6.071 13.711 1.00 92.69 112 PRO A N 1
ATOM 850 C CA . PRO A 1 112 ? -24.230 6.952 14.800 1.00 92.69 112 PRO A CA 1
ATOM 851 C C . PRO A 1 112 ? -22.711 7.168 14.805 1.00 92.69 112 PRO A C 1
ATOM 853 O O . PRO A 1 112 ? -21.943 6.323 14.343 1.00 92.69 112 PRO A O 1
ATOM 856 N N . THR A 1 113 ? -22.270 8.299 15.362 1.00 91.81 113 THR A N 1
ATOM 857 C CA . THR A 1 113 ? -20.843 8.621 15.485 1.00 91.81 113 THR A CA 1
ATOM 858 C C . THR A 1 113 ? -20.107 7.525 16.263 1.00 91.81 113 THR A C 1
ATOM 860 O O . THR A 1 113 ? -20.548 7.181 17.367 1.00 91.81 113 THR A O 1
ATOM 863 N N . PRO A 1 114 ? -19.000 6.981 15.729 1.00 92.19 114 PRO A N 1
ATOM 864 C CA . PRO A 1 114 ? -18.307 5.865 16.352 1.00 92.19 114 PRO A CA 1
ATOM 865 C C . PRO A 1 114 ? -17.690 6.298 17.694 1.00 92.19 114 PRO A C 1
ATOM 867 O O . PRO A 1 114 ? -17.041 7.342 17.763 1.00 92.19 114 PRO A O 1
ATOM 870 N N . PRO A 1 115 ? -17.874 5.523 18.778 1.00 94.25 115 PRO A N 1
ATOM 871 C CA . PRO A 1 115 ? -17.264 5.831 20.066 1.00 94.25 115 PRO A CA 1
ATOM 872 C C . PRO A 1 115 ? -15.748 5.582 20.030 1.00 94.25 115 PRO A C 1
ATOM 874 O O . PRO A 1 115 ? -15.263 4.724 19.290 1.00 94.25 115 PRO A O 1
ATOM 877 N N . ALA A 1 1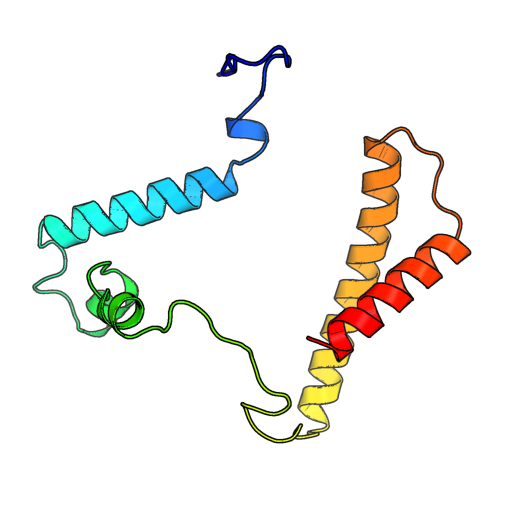16 ? -14.998 6.278 20.891 1.00 92.50 116 ALA A N 1
ATOM 878 C CA . ALA A 1 116 ? -13.530 6.264 20.883 1.00 92.50 116 ALA A CA 1
ATOM 879 C C . ALA A 1 116 ? -12.917 4.852 20.951 1.00 92.50 116 ALA A C 1
ATOM 881 O O . ALA A 1 116 ? -11.956 4.566 20.246 1.00 92.50 116 ALA A O 1
ATOM 882 N N . TYR A 1 117 ? -13.507 3.935 21.729 1.00 93.50 117 TYR A N 1
ATOM 883 C CA . TYR A 1 117 ? -12.988 2.568 21.848 1.00 93.50 117 TYR A CA 1
ATOM 884 C C . TYR A 1 117 ? -13.090 1.756 20.544 1.00 93.50 117 TYR A C 1
ATOM 886 O O . TYR A 1 117 ? -12.302 0.834 20.344 1.00 93.50 117 TYR A O 1
ATOM 894 N N . VAL A 1 118 ? -14.046 2.067 19.658 1.00 93.06 118 VAL A N 1
ATOM 895 C CA . VAL A 1 118 ? -14.174 1.402 18.349 1.00 93.06 118 VAL A CA 1
ATOM 896 C C . VAL A 1 118 ? -13.083 1.902 17.413 1.00 93.06 118 VAL A C 1
ATOM 898 O O . VAL A 1 118 ? -12.421 1.088 16.775 1.00 93.06 118 VAL A O 1
ATOM 901 N N . ILE A 1 119 ? -12.840 3.214 17.404 1.00 93.44 119 ILE A N 1
ATOM 902 C CA . ILE A 1 119 ? -11.774 3.831 16.605 1.00 93.44 119 ILE A CA 1
ATOM 903 C C . ILE A 1 119 ? -10.410 3.292 17.049 1.00 93.44 119 ILE A C 1
ATOM 905 O O . ILE A 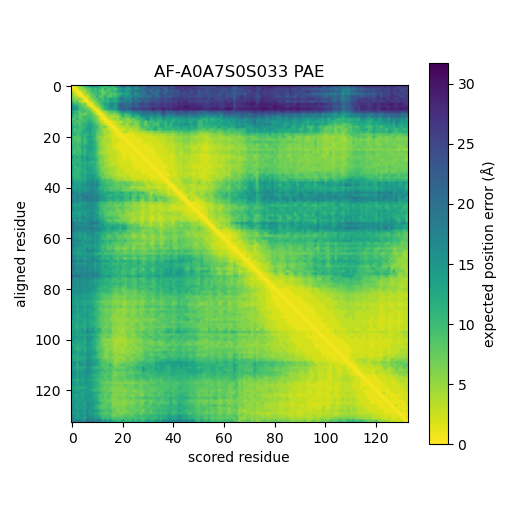1 119 ? -9.647 2.814 16.217 1.00 93.44 119 ILE A O 1
ATOM 909 N N . SER A 1 120 ? -10.120 3.265 18.356 1.00 93.50 120 SER A N 1
ATOM 910 C CA . SER A 1 120 ? -8.844 2.741 18.867 1.00 93.50 120 SER A CA 1
ATOM 911 C C . SER A 1 120 ? -8.611 1.272 18.502 1.00 93.50 120 SER A C 1
ATOM 913 O O . SER A 1 120 ? -7.484 0.886 18.205 1.00 93.50 120 SER A O 1
ATOM 915 N N . ARG A 1 121 ? -9.665 0.444 18.491 1.00 95.12 121 ARG A N 1
ATOM 916 C CA . ARG A 1 121 ? -9.568 -0.955 18.042 1.00 95.12 121 ARG A CA 1
ATOM 917 C C . ARG A 1 121 ? -9.346 -1.063 16.535 1.00 95.12 121 ARG A C 1
ATOM 919 O O . ARG A 1 121 ? -8.575 -1.919 16.116 1.00 95.12 121 ARG A O 1
ATOM 926 N N . GLY A 1 122 ? -10.003 -0.210 15.750 1.00 92.62 122 GLY A N 1
ATOM 927 C CA . GLY A 1 122 ? -9.828 -0.137 14.300 1.00 92.62 122 GLY A CA 1
ATOM 928 C C . GLY A 1 122 ? -8.402 0.254 13.912 1.00 92.62 122 GLY A C 1
ATOM 929 O O . GLY A 1 122 ? -7.740 -0.493 13.200 1.00 92.62 122 GLY A O 1
ATOM 930 N N . VAL A 1 123 ? -7.887 1.348 14.479 1.00 93.56 123 VAL A N 1
ATOM 931 C CA . VAL A 1 123 ? -6.498 1.799 14.270 1.00 93.56 123 VAL A CA 1
ATOM 932 C C . VAL A 1 123 ? -5.489 0.757 14.772 1.00 93.56 123 VAL A C 1
ATOM 934 O O . VAL A 1 123 ? -4.469 0.514 14.134 1.00 93.56 123 VAL A O 1
ATOM 937 N N . GLY A 1 124 ? -5.774 0.077 15.888 1.00 92.75 124 GLY A N 1
ATOM 938 C CA . GLY A 1 124 ? -4.933 -1.024 16.368 1.00 92.75 124 GLY A CA 1
ATOM 939 C C . GLY A 1 124 ? -4.864 -2.201 15.387 1.00 92.75 124 GLY A C 1
ATOM 940 O O . GLY A 1 124 ? -3.788 -2.755 15.170 1.00 92.75 124 GLY A O 1
ATOM 941 N N . ALA A 1 125 ? -5.989 -2.568 14.766 1.00 93.94 125 ALA A N 1
ATOM 942 C CA . ALA A 1 125 ? -6.030 -3.610 13.740 1.00 93.94 125 ALA A CA 1
ATOM 943 C C . ALA A 1 125 ? -5.301 -3.187 12.453 1.00 93.94 125 ALA A C 1
ATOM 945 O O . ALA A 1 125 ? -4.604 -4.005 11.857 1.00 93.94 125 ALA A O 1
ATOM 946 N N . GLU A 1 126 ? -5.409 -1.915 12.063 1.00 92.31 126 GLU A N 1
ATOM 947 C CA . GLU A 1 126 ? -4.658 -1.329 10.946 1.00 92.31 126 GLU A CA 1
ATOM 948 C C . GLU A 1 126 ? -3.145 -1.428 11.181 1.00 92.31 126 GLU A C 1
ATOM 950 O O . GLU A 1 126 ? -2.423 -1.951 10.335 1.00 92.31 126 GLU A O 1
ATOM 955 N N . GLY A 1 127 ? -2.671 -1.031 12.367 1.00 92.12 127 GLY A N 1
ATOM 956 C CA . GLY A 1 127 ? -1.258 -1.136 12.734 1.00 92.12 127 GLY A CA 1
ATOM 957 C C . GLY A 1 127 ? -0.730 -2.573 12.688 1.00 92.12 127 GLY A C 1
ATOM 958 O O . GLY A 1 127 ? 0.366 -2.807 12.184 1.00 92.12 127 GLY A O 1
ATOM 959 N N . LEU A 1 128 ? -1.524 -3.550 13.143 1.00 92.38 128 LEU A N 1
ATOM 960 C CA . LEU A 1 128 ? -1.175 -4.969 13.014 1.00 92.38 128 LEU A CA 1
ATOM 961 C C . LEU A 1 128 ? -1.085 -5.406 11.547 1.00 92.38 128 LEU A C 1
ATOM 963 O O . LEU A 1 128 ? -0.150 -6.119 11.189 1.00 92.38 128 LEU A O 1
ATOM 967 N N . GLY A 1 129 ? -2.013 -4.950 10.702 1.00 89.25 129 GLY A N 1
ATOM 968 C CA . GLY A 1 129 ? -1.966 -5.179 9.258 1.00 89.25 129 GLY A CA 1
ATOM 969 C C . GLY A 1 129 ? -0.690 -4.619 8.628 1.00 89.25 129 GLY A C 1
ATOM 970 O O . GLY A 1 129 ? -0.006 -5.337 7.905 1.00 89.25 129 GLY A O 1
ATOM 971 N N . CYS A 1 130 ? -0.313 -3.387 8.977 1.00 87.88 130 CYS A N 1
ATOM 972 C CA . CYS A 1 130 ? 0.921 -2.752 8.509 1.00 87.88 130 CYS A CA 1
ATOM 973 C C . CYS A 1 130 ? 2.194 -3.473 8.976 1.00 87.88 130 CYS A C 1
ATOM 975 O O . CYS A 1 130 ? 3.197 -3.427 8.278 1.00 87.88 130 CYS A O 1
ATOM 977 N N . CYS A 1 131 ? 2.183 -4.129 10.140 1.00 85.38 131 CYS A N 1
ATOM 978 C CA . CYS A 1 131 ? 3.318 -4.942 10.590 1.00 85.38 131 CYS A CA 1
ATOM 979 C C . CYS A 1 131 ? 3.442 -6.280 9.847 1.00 85.38 131 CYS A C 1
ATOM 981 O O . CYS A 1 131 ? 4.527 -6.860 9.831 1.00 85.38 131 CYS A O 1
ATOM 983 N N . MET A 1 132 ? 2.3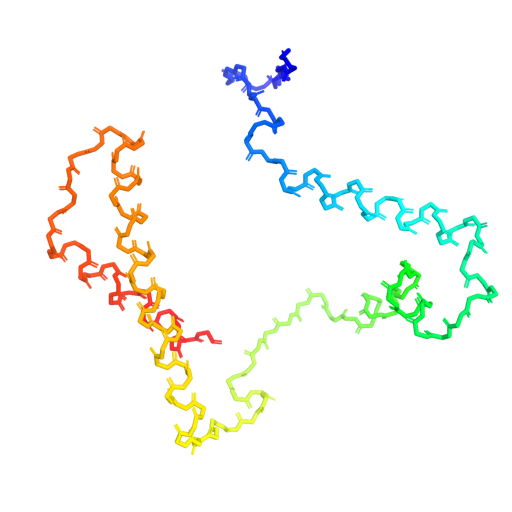33 -6.806 9.319 1.00 82.12 132 MET A N 1
ATOM 984 C CA . MET A 1 132 ? 2.306 -8.067 8.572 1.00 82.12 132 MET A CA 1
ATOM 985 C C . MET A 1 132 ? 2.595 -7.889 7.079 1.00 82.12 132 MET A C 1
ATOM 987 O O . MET A 1 132 ? 3.055 -8.843 6.451 1.00 82.12 132 MET A O 1
ATOM 991 N N . ALA A 1 133 ? 2.258 -6.720 6.532 1.00 78.12 133 ALA A N 1
ATOM 992 C CA . ALA A 1 133 ? 2.517 -6.332 5.149 1.00 78.12 133 ALA A CA 1
ATOM 993 C C . ALA A 1 1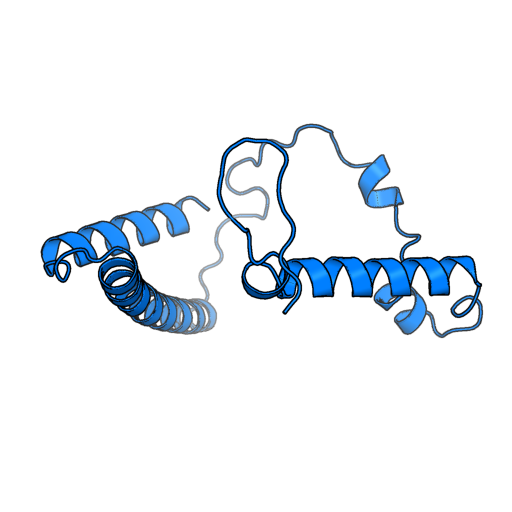33 ? 4.018 -6.141 4.886 1.00 78.12 133 ALA A C 1
ATOM 995 O O . ALA A 1 133 ? 4.470 -6.590 3.808 1.00 78.12 133 ALA A O 1
#

Foldseek 3Di:
DDWDDDPPPDDTDPCCVVPVPVVVVVVQVVVLAVCQVVCVCVPPDPVCCVPRHDPPCVCVVPDDPDDDDDPQPVHDDDDDPVVVVVVVVVLVVVLVVLLVVQQVVCVVVVHPRDDPVVSVVVSVVVVVVVVVD